Protein AF-A0A1B6J6L6-F1 (afdb_monomer_lite)

Sequence (118 aa):
MDLPAEQYDLYKGVNSREVVGRFEARASSWNWNIFWNNEQKSYISLDPFNSTCLGIKTHHDYTIKLEAVEENYFRLAIFTLGLSLFFLSPHLASTSVFYYLMGICVGTALSVLALVYL

Foldseek 3Di:
DQDQLVFKDKFKDQDPVVSVVVVVVVVPDPDPCPDDDSPPRRDDDDDPVGRMDMDMDGPDDDDDDDDDDPPDCVVVVVVVVVVVCVVCVVVLVVDPVNVVVVVVVVVVVVVVVVVVVD

Radius of gyration: 25.07 Å; chains: 1; bounding box: 47×46×64 Å

InterPro domains:
  IPR019358 NEMP family [PF10225] (65-118)
  IPR019358 NEMP family [PTHR13598] (5-118)

Structure (mmCIF, N/CA/C/O backbone):
data_AF-A0A1B6J6L6-F1
#
_entry.id   AF-A0A1B6J6L6-F1
#
loop_
_atom_site.group_PDB
_atom_site.id
_atom_site.type_symbol
_atom_site.label_atom_id
_atom_site.label_alt_id
_atom_site.label_comp_id
_atom_site.label_asym_id
_atom_site.label_entity_id
_atom_site.label_seq_id
_atom_site.pdbx_PDB_ins_code
_atom_site.Cartn_x
_atom_site.Cartn_y
_atom_site.Cartn_z
_atom_site.occupancy
_atom_site.B_iso_or_equiv
_atom_site.auth_seq_id
_atom_site.auth_comp_id
_atom_site.auth_asym_id
_atom_site.auth_atom_id
_atom_site.pdbx_PDB_model_num
ATOM 1 N N . MET A 1 1 ? -30.778 0.762 8.371 1.00 44.25 1 MET A N 1
ATOM 2 C CA . MET A 1 1 ? -30.179 2.054 8.744 1.00 44.25 1 MET A CA 1
ATOM 3 C C . MET A 1 1 ? -28.789 1.740 9.249 1.00 44.25 1 MET A C 1
ATOM 5 O O . MET A 1 1 ? -28.678 0.911 10.144 1.00 44.25 1 MET A O 1
ATOM 9 N N . ASP A 1 2 ? -27.760 2.287 8.615 1.00 58.16 2 ASP A N 1
ATOM 10 C CA . ASP A 1 2 ? -26.373 2.101 9.040 1.00 58.16 2 ASP A CA 1
ATOM 11 C C . ASP A 1 2 ? -26.144 2.905 10.325 1.00 58.16 2 ASP A C 1
ATOM 13 O O . ASP A 1 2 ? -26.437 4.102 10.366 1.00 58.16 2 ASP A O 1
ATOM 17 N N . LEU A 1 3 ? -25.701 2.246 11.402 1.00 60.06 3 LEU A N 1
ATOM 18 C CA . LEU A 1 3 ? -25.391 2.950 12.646 1.00 60.06 3 LEU A CA 1
ATOM 19 C C . LEU A 1 3 ? -24.066 3.704 12.467 1.00 60.06 3 LEU A C 1
ATOM 21 O O . LEU A 1 3 ? -23.069 3.083 12.086 1.00 60.06 3 LEU A O 1
ATOM 25 N N . PRO A 1 4 ? -24.010 5.014 12.765 1.00 62.78 4 PRO A N 1
ATOM 26 C CA . PRO A 1 4 ? -22.761 5.757 12.702 1.00 62.78 4 PRO A CA 1
ATOM 27 C C . PRO A 1 4 ? -21.755 5.206 13.726 1.00 62.78 4 PRO A C 1
ATOM 29 O O . PRO A 1 4 ? -22.124 4.770 14.818 1.00 62.78 4 PRO A O 1
ATOM 32 N N . ALA A 1 5 ? -20.470 5.245 13.363 1.00 60.16 5 ALA A N 1
ATOM 33 C CA . ALA A 1 5 ? -19.333 4.666 14.094 1.00 60.16 5 ALA A CA 1
ATOM 34 C C . ALA A 1 5 ? -19.195 5.098 15.569 1.00 60.16 5 ALA A C 1
ATOM 36 O O . ALA A 1 5 ? -18.506 4.441 16.351 1.00 60.16 5 ALA A O 1
ATOM 37 N N . GLU A 1 6 ? -19.851 6.191 15.953 1.00 61.69 6 GLU A N 1
ATOM 38 C CA . GLU A 1 6 ? -19.837 6.748 17.307 1.00 61.69 6 GLU A CA 1
ATOM 39 C C . GLU A 1 6 ? -20.877 6.107 18.243 1.00 61.69 6 GLU A C 1
ATOM 41 O O . GLU A 1 6 ? -20.828 6.319 19.451 1.00 61.69 6 GLU A O 1
ATOM 46 N N . GLN A 1 7 ? -21.809 5.306 17.713 1.00 62.81 7 GLN A N 1
ATOM 47 C CA . GLN A 1 7 ? -22.932 4.734 18.476 1.00 62.81 7 GLN A CA 1
ATOM 48 C C . GLN A 1 7 ? -22.734 3.267 18.888 1.00 62.81 7 GLN A C 1
ATOM 50 O O . GLN A 1 7 ? -23.647 2.644 19.444 1.00 62.81 7 GLN A O 1
ATOM 55 N N . TYR A 1 8 ? -21.559 2.691 18.621 1.00 66.69 8 TYR A N 1
ATOM 56 C CA . TYR A 1 8 ? -21.231 1.341 19.064 1.00 66.69 8 TYR A CA 1
ATOM 57 C C . TYR A 1 8 ? -19.764 1.185 19.471 1.00 66.69 8 TYR A C 1
ATOM 59 O O . TYR A 1 8 ? -18.825 1.702 18.851 1.00 66.69 8 TYR A O 1
ATOM 67 N N . ASP A 1 9 ? -19.574 0.389 20.519 1.00 69.62 9 ASP A N 1
ATOM 68 C CA . ASP A 1 9 ? -18.267 -0.096 20.934 1.00 69.62 9 ASP A CA 1
ATOM 69 C C . ASP A 1 9 ? -18.097 -1.543 20.495 1.00 69.62 9 ASP A C 1
ATOM 71 O O . ASP A 1 9 ? -18.950 -2.400 20.742 1.00 69.62 9 ASP A O 1
ATOM 75 N N . LEU A 1 10 ? -16.978 -1.800 19.820 1.00 70.62 10 LEU A N 1
ATOM 76 C CA . LEU A 1 10 ? -16.655 -3.094 19.246 1.00 70.62 10 LEU A CA 1
ATOM 77 C C . LEU A 1 10 ? -15.383 -3.643 19.886 1.00 70.62 10 LEU A C 1
ATOM 79 O O . LEU A 1 10 ? -14.353 -2.968 19.955 1.00 70.62 10 LEU A O 1
ATOM 83 N N . TYR A 1 11 ? -15.459 -4.892 20.325 1.00 71.06 11 TYR A N 1
ATOM 84 C CA . TYR A 1 11 ? -14.385 -5.607 20.994 1.00 71.06 11 TYR A CA 1
ATOM 85 C C . TYR A 1 11 ? -14.046 -6.858 20.184 1.00 71.06 11 TYR A C 1
ATOM 87 O O . TYR A 1 11 ? -14.854 -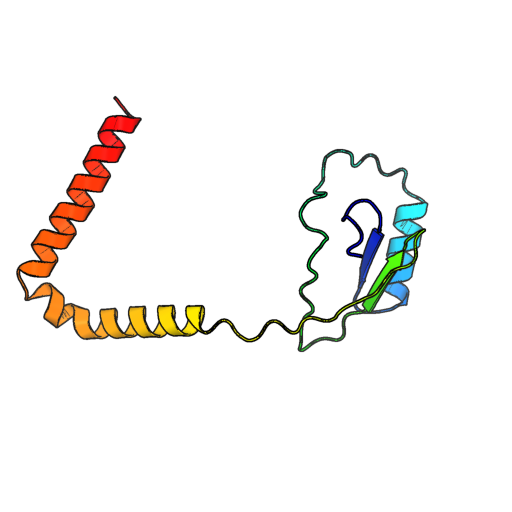7.777 20.080 1.00 71.06 11 TYR A O 1
ATOM 95 N N . LYS A 1 12 ? -12.843 -6.902 19.605 1.00 72.56 12 LYS A N 1
ATOM 96 C CA . LYS A 1 12 ? -12.326 -8.069 18.875 1.00 72.56 12 LYS A CA 1
ATOM 97 C C . LYS A 1 12 ? -11.479 -8.937 19.806 1.00 72.56 12 LYS A C 1
ATOM 99 O O . LYS A 1 12 ? -10.621 -8.405 20.516 1.00 72.56 12 LYS A O 1
ATOM 104 N N . GLY A 1 13 ? -11.692 -10.249 19.778 1.00 70.44 13 GLY A N 1
ATOM 105 C CA . GLY A 1 13 ? -10.891 -11.241 20.499 1.00 70.44 13 GLY A CA 1
ATOM 106 C C . GLY A 1 13 ? -10.933 -12.605 19.812 1.00 70.44 13 GLY A C 1
ATOM 107 O O . GLY A 1 13 ? -11.745 -12.832 18.915 1.00 70.44 13 GLY A O 1
ATOM 108 N N . VAL A 1 14 ? -10.052 -13.519 20.212 1.00 73.56 14 VAL A N 1
ATOM 109 C CA . VAL A 1 14 ? -10.043 -14.894 19.672 1.00 73.56 14 VAL A CA 1
ATOM 110 C C . VAL A 1 14 ? -11.048 -15.773 20.426 1.00 73.56 14 VAL A C 1
ATOM 112 O O . VAL A 1 14 ? -11.618 -16.702 19.866 1.00 73.56 14 VAL A O 1
ATOM 115 N N . ASN A 1 15 ? -11.321 -15.448 21.695 1.00 79.75 15 ASN A N 1
ATOM 116 C CA . ASN A 1 15 ? -12.221 -16.206 22.563 1.00 79.75 15 ASN A CA 1
ATOM 117 C C . ASN A 1 15 ? -13.161 -15.280 23.356 1.00 79.75 15 ASN A C 1
ATOM 119 O O . ASN A 1 15 ? -12.794 -14.155 23.698 1.00 79.75 15 ASN A O 1
ATOM 123 N N . SER A 1 16 ? -14.347 -15.773 23.720 1.00 76.69 16 SER A N 1
ATOM 124 C CA . SER A 1 16 ? -15.362 -15.025 24.479 1.00 76.69 16 SER A CA 1
ATOM 125 C C . SER A 1 16 ? -14.818 -14.477 25.807 1.00 76.69 16 SER A C 1
ATOM 127 O O . SER A 1 16 ? -15.051 -13.314 26.129 1.00 76.69 16 SER A O 1
ATOM 129 N N . ARG A 1 17 ? -13.998 -15.254 26.534 1.00 78.94 17 ARG A N 1
ATOM 130 C CA . ARG A 1 17 ? -13.342 -14.781 27.773 1.00 78.94 17 ARG A CA 1
ATOM 131 C C . ARG A 1 17 ? -12.442 -13.569 27.556 1.00 78.94 17 ARG A C 1
ATOM 133 O O . ARG A 1 17 ? -12.381 -12.696 28.412 1.00 78.94 17 ARG A O 1
A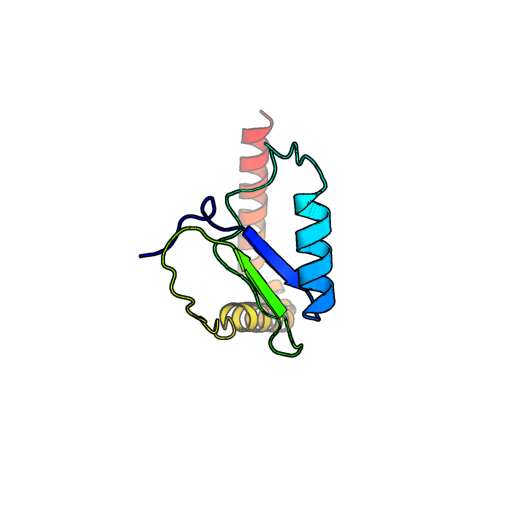TOM 140 N N . GLU A 1 18 ? -11.737 -13.523 26.433 1.00 76.00 18 GLU A N 1
ATOM 141 C CA . GLU A 1 18 ? -10.837 -12.415 26.116 1.00 76.00 18 GLU A CA 1
ATOM 142 C C . GLU A 1 18 ? -11.634 -11.145 25.802 1.00 76.00 18 GLU A C 1
ATOM 144 O O . GLU A 1 18 ? -11.289 -10.058 26.264 1.00 76.00 18 GLU A O 1
ATOM 149 N N . VAL A 1 19 ? -12.737 -11.293 25.064 1.00 79.44 19 VAL A N 1
ATOM 150 C CA . VAL A 1 19 ? -13.656 -10.193 24.752 1.00 79.44 19 VAL A CA 1
ATOM 151 C C . VAL A 1 19 ? -14.270 -9.622 26.035 1.00 79.44 19 VAL A C 1
ATOM 153 O O . VAL A 1 19 ? -14.269 -8.405 26.217 1.00 79.44 19 VAL A O 1
ATOM 156 N N . VAL A 1 20 ? -14.721 -10.483 26.955 1.00 80.69 20 VAL A N 1
ATOM 157 C CA . VAL A 1 20 ? -15.286 -10.069 28.253 1.00 80.69 20 VAL A CA 1
ATOM 158 C C . VAL A 1 20 ? -14.232 -9.403 29.141 1.00 80.69 20 VAL A C 1
ATOM 160 O O . VAL A 1 20 ? -14.490 -8.336 29.689 1.00 80.69 20 VAL A O 1
ATOM 163 N N . GLY A 1 21 ? -13.013 -9.945 29.213 1.00 78.69 21 GLY A N 1
ATOM 164 C CA . GLY A 1 21 ? -11.928 -9.316 29.974 1.00 78.69 21 GLY A CA 1
ATOM 165 C C . GLY A 1 21 ? -11.573 -7.916 29.456 1.00 78.69 21 GLY A C 1
ATOM 166 O O . GLY A 1 21 ? -11.347 -6.998 30.243 1.00 78.69 21 GLY A O 1
ATOM 167 N N . ARG A 1 22 ? -11.591 -7.709 28.131 1.00 71.50 22 ARG A N 1
ATOM 168 C CA . ARG A 1 22 ? -11.389 -6.381 27.518 1.00 71.50 22 ARG A CA 1
ATOM 169 C C . ARG A 1 22 ? -12.556 -5.427 27.777 1.00 71.50 22 ARG A C 1
ATOM 171 O O . ARG A 1 22 ? -12.331 -4.223 27.908 1.00 71.50 22 ARG A O 1
ATOM 178 N N . PHE A 1 23 ? -13.777 -5.948 27.853 1.00 74.50 23 PHE A N 1
ATOM 179 C CA . PHE A 1 23 ? -14.955 -5.172 28.228 1.00 74.50 23 PHE A CA 1
ATOM 180 C C . PHE A 1 23 ? -14.850 -4.667 29.675 1.00 74.50 23 PHE A C 1
ATOM 182 O O . PHE A 1 23 ? -14.975 -3.466 29.912 1.00 74.50 23 PHE A O 1
ATOM 189 N N . GLU A 1 24 ? -14.532 -5.549 30.623 1.00 76.56 24 GLU A N 1
ATOM 190 C CA . GLU A 1 24 ? -14.391 -5.204 32.044 1.00 76.56 24 GLU A CA 1
ATOM 191 C C . GLU A 1 24 ? -13.209 -4.260 32.298 1.00 76.56 24 GLU A C 1
ATOM 193 O O . GLU A 1 24 ? -13.352 -3.257 33.000 1.00 76.56 24 GLU A O 1
ATOM 198 N N . ALA A 1 25 ? -12.063 -4.506 31.655 1.00 73.25 25 ALA A N 1
ATOM 199 C CA . ALA A 1 25 ? -10.891 -3.638 31.763 1.00 73.25 25 ALA A CA 1
ATOM 200 C C . ALA A 1 25 ? -11.171 -2.212 31.256 1.00 73.25 25 ALA A C 1
ATOM 202 O O . ALA A 1 25 ? -10.669 -1.239 31.824 1.00 73.25 25 ALA A O 1
ATOM 203 N N . ARG A 1 26 ? -11.996 -2.068 30.211 1.00 66.75 26 ARG A N 1
ATOM 204 C CA . ARG A 1 26 ? -12.377 -0.761 29.657 1.00 66.75 26 ARG A CA 1
ATOM 205 C C . ARG A 1 26 ? -13.519 -0.090 30.419 1.00 66.75 26 ARG A C 1
ATOM 207 O O . ARG A 1 26 ? -13.575 1.131 30.443 1.00 66.75 26 ARG A O 1
ATOM 214 N N . ALA A 1 27 ? -14.394 -0.860 31.065 1.00 66.50 27 ALA A N 1
ATOM 215 C CA . ALA A 1 27 ? -15.404 -0.334 31.982 1.00 66.50 27 ALA A CA 1
ATOM 216 C C . ALA A 1 27 ? -14.781 0.197 33.288 1.00 66.50 27 ALA A C 1
ATOM 218 O O . ALA A 1 27 ? -15.272 1.172 33.850 1.00 66.50 27 ALA A O 1
ATOM 219 N N . SER A 1 28 ? -13.686 -0.420 33.749 1.00 62.78 28 SER A N 1
ATOM 220 C CA . SER A 1 28 ? -12.971 -0.024 34.969 1.00 62.78 28 SER A CA 1
ATOM 221 C C . SER A 1 28 ? -11.936 1.090 34.760 1.00 62.78 28 SER A C 1
ATOM 223 O O . SER A 1 28 ? -11.488 1.682 35.742 1.00 62.78 28 SER A O 1
ATOM 225 N N . SER A 1 29 ? -11.522 1.378 33.523 1.00 61.06 29 SER A N 1
ATOM 226 C CA . SER A 1 29 ? -10.560 2.443 33.220 1.00 61.06 29 SER A CA 1
ATOM 227 C C . SER A 1 29 ? -11.282 3.675 32.679 1.00 61.06 29 SER A C 1
ATOM 229 O O . SER A 1 29 ? -11.954 3.638 31.652 1.00 61.06 29 SER A O 1
ATOM 231 N N . TRP A 1 30 ? -11.152 4.795 33.390 1.00 54.12 30 TRP A N 1
ATOM 232 C CA . TRP A 1 30 ? -11.689 6.086 32.967 1.00 54.12 30 TRP A CA 1
ATOM 233 C C . TRP A 1 30 ? -10.958 6.546 31.694 1.00 54.12 30 TRP A C 1
ATOM 235 O O . TRP A 1 30 ? -9.834 7.040 31.740 1.00 54.12 30 TRP A O 1
ATOM 245 N N . ASN A 1 31 ? -11.558 6.284 30.532 1.00 56.06 31 ASN A N 1
ATOM 246 C CA . ASN A 1 31 ? -10.885 6.379 29.240 1.00 56.06 31 ASN A CA 1
ATOM 247 C C . ASN A 1 31 ? -10.929 7.809 28.670 1.00 56.06 31 ASN A C 1
ATOM 249 O O . ASN A 1 31 ? -11.879 8.188 27.986 1.00 56.06 31 ASN A O 1
ATOM 253 N N . TRP A 1 32 ? -9.873 8.586 28.917 1.00 50.03 32 TRP A N 1
ATOM 254 C CA . TRP A 1 32 ? -9.612 9.892 28.296 1.00 50.03 32 TRP A CA 1
ATOM 255 C C . TRP A 1 32 ? -9.023 9.730 26.888 1.00 50.03 32 TRP A C 1
ATOM 257 O O . TRP A 1 32 ? -7.854 10.018 26.646 1.00 50.03 32 TRP A O 1
ATOM 267 N N . ASN A 1 33 ? -9.820 9.250 25.937 1.00 53.84 33 ASN A N 1
ATOM 268 C CA . ASN A 1 33 ? -9.357 9.064 24.564 1.00 53.84 33 ASN A CA 1
ATOM 269 C C . ASN A 1 33 ? -10.218 9.871 23.589 1.00 53.84 33 ASN A C 1
ATOM 271 O O . ASN A 1 33 ? -11.031 9.316 22.856 1.00 53.84 33 ASN A O 1
ATOM 275 N N . ILE A 1 34 ? -10.036 11.192 23.622 1.00 53.97 34 ILE A N 1
ATOM 276 C CA . ILE A 1 34 ? -10.755 12.176 22.793 1.00 53.97 34 ILE A CA 1
ATOM 277 C C . ILE A 1 34 ? -10.152 12.268 21.369 1.00 53.97 34 ILE A C 1
ATOM 279 O O . ILE A 1 34 ? -10.723 12.907 20.497 1.00 53.97 34 ILE A O 1
ATOM 283 N N . PHE A 1 35 ? -9.028 11.592 21.088 1.00 44.53 35 PHE A N 1
ATOM 284 C CA . PHE A 1 35 ? -8.252 11.806 19.854 1.00 44.53 35 PHE A CA 1
ATOM 285 C C . PHE A 1 35 ? -8.025 10.580 18.964 1.00 44.53 35 PHE A C 1
ATOM 287 O O . PHE A 1 35 ? -7.287 10.681 17.988 1.00 44.53 35 PHE A O 1
ATOM 294 N N . TRP A 1 36 ? -8.641 9.429 19.242 1.00 47.09 36 TRP A N 1
ATOM 295 C CA . TRP A 1 36 ? -8.380 8.220 18.452 1.00 47.09 36 TRP A CA 1
ATOM 296 C C . TRP A 1 36 ? -9.622 7.732 17.704 1.00 47.09 36 TRP A C 1
ATOM 298 O O . TRP A 1 36 ? -10.414 6.942 18.208 1.00 47.09 36 TRP A O 1
ATOM 308 N N . ASN A 1 37 ? -9.686 8.207 16.459 1.00 46.22 37 ASN A N 1
ATOM 309 C CA . ASN A 1 37 ? -10.148 7.510 15.261 1.00 46.22 37 ASN A CA 1
ATOM 310 C C . ASN A 1 37 ? -11.607 7.032 15.268 1.00 46.22 37 ASN A C 1
ATOM 312 O O . ASN A 1 37 ? -11.893 5.835 15.322 1.00 46.22 37 ASN A O 1
ATOM 316 N N . ASN A 1 38 ? -12.522 7.981 15.074 1.00 47.19 38 ASN A N 1
ATOM 317 C CA . ASN A 1 38 ? -13.938 7.705 14.809 1.00 47.19 38 ASN A CA 1
ATOM 318 C C . ASN A 1 38 ? -14.192 7.278 13.347 1.00 47.19 38 ASN A C 1
ATOM 320 O O . ASN A 1 38 ? -15.256 6.753 13.036 1.00 47.19 38 ASN A O 1
ATOM 324 N N . GLU A 1 39 ? -13.221 7.446 12.443 1.00 45.78 39 GLU A N 1
ATOM 325 C CA . GLU A 1 39 ? -13.433 7.236 11.001 1.00 45.78 39 GLU A CA 1
ATOM 326 C C . GLU A 1 39 ? -13.241 5.784 10.528 1.00 45.78 39 GLU A C 1
ATOM 328 O O . GLU A 1 39 ? -13.655 5.434 9.427 1.00 45.78 39 GLU A O 1
ATOM 333 N N . GLN A 1 40 ? -12.672 4.897 11.353 1.00 47.16 40 GLN A N 1
ATOM 334 C CA . GLN A 1 40 ? -12.257 3.554 10.915 1.00 47.16 40 GLN A CA 1
ATOM 335 C C . GLN A 1 40 ? -12.960 2.404 11.654 1.00 47.16 40 GLN A C 1
ATOM 337 O O . GLN A 1 40 ? -12.397 1.324 11.809 1.00 47.16 40 GLN A O 1
ATOM 342 N N . LYS A 1 41 ? -14.189 2.610 12.141 1.00 54.56 41 LYS A N 1
ATOM 343 C CA . LYS A 1 41 ? -14.973 1.526 12.770 1.00 54.56 41 LYS A CA 1
ATOM 344 C C . LYS A 1 41 ? -15.990 0.856 11.841 1.00 54.56 41 LYS A C 1
ATOM 346 O O . LYS A 1 41 ? -16.409 -0.249 12.154 1.00 54.56 41 LYS A O 1
ATOM 351 N N . SER A 1 42 ? -16.362 1.462 10.706 1.00 55.19 42 SER A N 1
ATOM 352 C CA . SER A 1 42 ? -17.502 0.970 9.907 1.00 55.19 42 SER A CA 1
ATOM 353 C C . SER A 1 42 ? -17.266 -0.364 9.189 1.00 55.19 42 SER A C 1
ATOM 355 O O . SER A 1 42 ? -18.233 -1.059 8.894 1.00 55.19 42 SER A O 1
ATOM 357 N N . TYR A 1 43 ? -16.014 -0.735 8.909 1.00 57.41 43 TYR A N 1
ATOM 358 C CA . TYR A 1 43 ? -15.689 -1.950 8.162 1.00 57.41 43 TYR A CA 1
ATOM 359 C C . TYR A 1 43 ? -14.733 -2.817 8.973 1.00 57.41 43 TYR A C 1
ATOM 361 O O . TYR A 1 43 ? -13.617 -2.406 9.294 1.00 57.41 43 TYR A O 1
ATOM 369 N N . ILE A 1 44 ? -15.178 -4.027 9.314 1.00 65.81 44 ILE A N 1
ATOM 370 C CA . ILE A 1 44 ? -14.371 -4.997 10.053 1.00 65.81 44 ILE A CA 1
ATOM 371 C C . ILE A 1 44 ? -13.883 -6.047 9.061 1.00 65.81 44 ILE A C 1
ATOM 373 O O . ILE A 1 44 ? -14.663 -6.855 8.568 1.00 65.81 44 ILE A O 1
ATOM 377 N N . SER A 1 45 ? -12.578 -6.066 8.795 1.00 62.50 45 SER A N 1
ATOM 378 C CA . SER A 1 45 ? -11.949 -7.190 8.102 1.00 62.50 45 SER A CA 1
ATOM 379 C C . SER A 1 45 ? -11.844 -8.377 9.064 1.00 62.50 45 SER A C 1
ATOM 381 O O . SER A 1 45 ? -11.073 -8.355 10.037 1.00 62.50 45 SER A O 1
ATOM 383 N N . LEU A 1 46 ? -12.670 -9.395 8.824 1.00 69.38 46 LEU A N 1
ATOM 384 C CA . LEU A 1 46 ? -12.553 -10.697 9.474 1.00 69.38 46 LEU A CA 1
ATOM 385 C C . LEU A 1 46 ? -11.468 -11.504 8.758 1.00 69.38 46 LEU A C 1
ATOM 387 O O . LEU A 1 46 ? -11.300 -11.396 7.545 1.00 69.38 46 LEU A O 1
ATOM 391 N N . ASP A 1 47 ? -10.722 -12.289 9.526 1.00 67.56 47 ASP A N 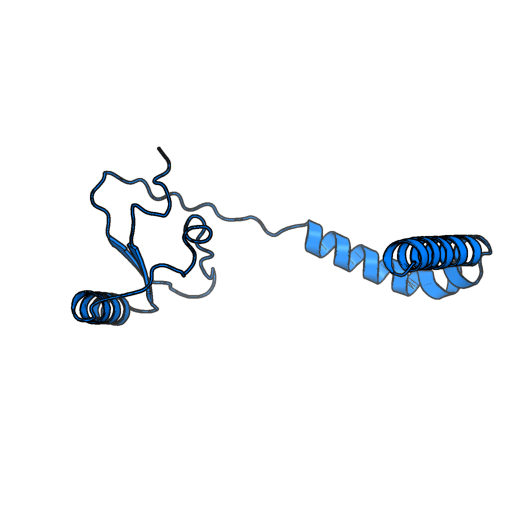1
ATOM 392 C CA . ASP A 1 47 ? -9.803 -13.264 8.949 1.00 67.56 47 ASP A CA 1
ATOM 393 C C . ASP A 1 47 ? -10.633 -14.480 8.505 1.00 67.56 47 ASP A C 1
ATOM 395 O O . ASP A 1 47 ? -11.330 -15.054 9.346 1.00 67.56 47 ASP A O 1
ATOM 399 N N . PRO A 1 48 ? -10.617 -14.868 7.219 1.00 67.19 48 PRO A N 1
ATOM 400 C CA . PRO A 1 48 ? -11.409 -15.996 6.735 1.00 67.19 48 PRO A CA 1
ATOM 401 C C . PRO A 1 48 ? -10.895 -17.357 7.231 1.00 67.19 48 PRO A C 1
ATOM 403 O O . PRO A 1 48 ? -11.642 -18.333 7.188 1.00 67.19 48 PRO A O 1
ATOM 406 N N . PHE A 1 49 ? -9.649 -17.447 7.708 1.00 73.06 49 PHE A N 1
ATOM 407 C CA . PHE A 1 49 ? -9.030 -18.714 8.112 1.00 73.06 49 PHE A CA 1
ATOM 408 C C . PHE A 1 49 ? -9.055 -18.953 9.619 1.00 73.06 49 PHE A C 1
ATOM 410 O O . PHE A 1 49 ? -8.788 -20.070 10.064 1.00 73.06 49 PHE A O 1
ATOM 417 N N . ASN A 1 50 ? -9.357 -17.925 10.413 1.00 71.62 50 ASN A N 1
ATOM 418 C CA . ASN A 1 50 ? -9.277 -18.007 11.863 1.00 71.62 50 ASN A CA 1
ATOM 419 C C . ASN A 1 50 ? -10.590 -17.596 12.526 1.00 71.62 50 ASN A C 1
ATOM 421 O O . ASN A 1 50 ? -11.237 -16.630 12.125 1.00 71.62 50 ASN A O 1
ATOM 425 N N . SER A 1 51 ? -10.985 -18.312 13.578 1.00 73.81 51 SER A N 1
ATOM 426 C CA . SER A 1 51 ? -12.210 -17.993 14.307 1.00 73.81 51 SER A CA 1
ATOM 427 C C . SER A 1 51 ? -12.042 -16.670 15.055 1.00 73.81 51 SER A C 1
ATOM 429 O O . SER A 1 51 ? -11.268 -16.580 16.009 1.00 73.81 51 SER A O 1
ATOM 431 N N . THR A 1 52 ? -12.779 -15.641 14.641 1.00 74.19 52 THR A N 1
ATOM 432 C CA . THR A 1 52 ? -12.814 -14.346 15.330 1.00 74.19 52 THR A CA 1
ATOM 433 C C . THR A 1 52 ? -14.081 -14.212 16.167 1.00 74.19 52 THR A C 1
ATOM 435 O O . THR A 1 52 ? -15.182 -14.410 15.655 1.00 74.19 52 THR A O 1
ATOM 438 N N . CYS A 1 53 ? -13.944 -13.820 17.434 1.00 76.56 53 CYS A N 1
ATOM 439 C CA . CYS A 1 53 ? -15.055 -13.480 18.319 1.00 76.56 53 CYS A CA 1
ATOM 440 C C . CYS A 1 53 ? -15.199 -11.951 18.407 1.00 76.56 53 CYS A C 1
ATOM 442 O O . CYS A 1 53 ? -14.221 -11.231 18.635 1.00 76.56 53 CYS A O 1
ATOM 444 N N . LEU A 1 54 ? -16.419 -11.450 18.212 1.00 76.06 54 LEU A N 1
ATOM 445 C CA . LEU A 1 54 ? -16.738 -10.023 18.222 1.00 76.06 54 LEU A CA 1
ATOM 446 C C . LEU A 1 54 ? -17.790 -9.747 19.300 1.00 76.06 54 LEU A C 1
ATOM 448 O O . LEU A 1 54 ? -18.857 -10.356 19.296 1.00 76.06 54 LEU A O 1
ATOM 452 N N . GLY A 1 55 ? -17.490 -8.830 20.218 1.00 73.81 55 GLY A N 1
ATOM 453 C CA . GLY A 1 55 ? -18.446 -8.275 21.173 1.00 73.81 55 GLY A CA 1
ATOM 454 C C . GLY A 1 55 ? -18.894 -6.894 20.713 1.00 73.81 55 GLY A C 1
ATOM 455 O O . GLY A 1 55 ? -18.051 -6.025 20.495 1.00 73.81 55 GLY A O 1
ATOM 456 N N . ILE A 1 56 ? -20.201 -6.690 20.564 1.00 74.75 56 ILE A N 1
ATOM 457 C CA . ILE A 1 56 ? -20.788 -5.415 20.136 1.00 74.75 56 ILE A CA 1
ATOM 458 C C . ILE A 1 56 ? -21.659 -4.893 21.275 1.00 74.75 56 ILE A C 1
ATOM 460 O O . ILE A 1 56 ? -22.564 -5.590 21.734 1.00 74.75 56 ILE A O 1
ATOM 464 N N . LYS A 1 57 ? -21.393 -3.665 21.724 1.00 75.38 57 LYS A N 1
ATOM 465 C CA . LYS A 1 57 ? -22.243 -2.944 22.674 1.00 75.38 57 LYS A CA 1
ATOM 466 C C . LYS A 1 57 ? -22.865 -1.745 21.972 1.00 75.38 57 LYS A C 1
ATOM 468 O O . LYS A 1 57 ? -22.151 -0.866 21.497 1.00 75.38 57 LYS A O 1
ATOM 473 N N . THR A 1 58 ? -24.191 -1.706 21.937 1.00 75.06 58 THR A N 1
ATOM 474 C CA . THR A 1 58 ? -24.961 -0.589 21.384 1.00 75.06 58 THR A CA 1
ATOM 475 C C . THR A 1 58 ? -26.243 -0.369 22.186 1.00 75.06 58 THR A C 1
ATOM 477 O O . THR A 1 58 ? -26.719 -1.273 22.872 1.00 75.06 58 THR A O 1
ATOM 480 N N . HIS A 1 59 ? -26.761 0.856 22.131 1.00 74.56 59 HIS A N 1
ATOM 481 C CA . HIS A 1 59 ? -27.996 1.284 22.791 1.00 74.56 59 HIS A CA 1
ATOM 482 C C . HIS A 1 59 ? -29.200 1.332 21.834 1.00 74.56 59 HIS A C 1
ATOM 484 O O . HIS A 1 59 ? -30.311 1.625 22.273 1.00 74.56 59 HIS A O 1
ATOM 490 N N . HIS A 1 60 ? -28.989 1.054 20.544 1.00 74.88 60 HIS A N 1
ATOM 491 C CA . HIS A 1 60 ? -30.005 1.133 19.496 1.00 74.88 60 HIS A CA 1
ATOM 492 C C . HIS A 1 60 ? -30.156 -0.201 18.761 1.00 74.88 60 HIS A C 1
ATOM 494 O O . HIS A 1 60 ? -29.247 -1.033 18.776 1.00 74.88 60 HIS A O 1
ATOM 500 N N . ASP A 1 61 ? -31.301 -0.394 18.102 1.00 75.44 61 ASP A N 1
ATOM 501 C CA . ASP A 1 61 ? -31.523 -1.550 17.235 1.00 75.44 61 ASP A CA 1
ATOM 502 C C . ASP A 1 61 ? -30.511 -1.549 16.089 1.00 75.44 61 ASP A C 1
ATOM 504 O O . ASP A 1 61 ? -30.315 -0.541 15.407 1.00 75.44 61 ASP A O 1
ATOM 508 N N . TYR A 1 62 ? -29.866 -2.693 15.871 1.00 69.62 62 TYR A N 1
ATOM 509 C CA . TYR A 1 62 ? -28.796 -2.837 14.894 1.00 69.62 62 TYR A CA 1
ATOM 510 C C . TYR A 1 62 ? -28.997 -4.070 14.016 1.00 69.62 62 TYR A C 1
ATOM 512 O O . TYR A 1 62 ? -29.618 -5.057 14.403 1.00 69.62 62 TYR A O 1
ATOM 520 N N . THR A 1 63 ? -28.461 -4.014 12.797 1.00 72.75 63 THR A N 1
ATOM 521 C CA . THR A 1 63 ? -28.432 -5.143 11.862 1.00 72.75 63 THR A CA 1
ATOM 522 C C . THR A 1 63 ? -26.994 -5.382 11.438 1.00 72.75 63 THR A C 1
ATOM 524 O O . THR A 1 63 ? -26.355 -4.488 10.890 1.00 72.75 63 THR A O 1
ATOM 527 N N . ILE A 1 64 ? -26.488 -6.590 11.679 1.00 72.38 64 ILE A N 1
ATOM 528 C CA . ILE A 1 64 ? -25.162 -7.000 11.216 1.00 72.38 64 ILE A CA 1
ATOM 529 C C . ILE A 1 64 ? -25.313 -7.556 9.802 1.00 72.38 64 ILE A C 1
ATOM 531 O O . ILE A 1 64 ? -26.083 -8.491 9.581 1.00 72.38 64 ILE A O 1
ATOM 535 N N . LYS A 1 65 ? -24.564 -7.000 8.851 1.00 71.56 65 LYS A N 1
ATOM 536 C CA . LYS A 1 65 ? -24.413 -7.566 7.509 1.00 71.56 65 LYS A CA 1
ATOM 537 C C . LYS A 1 65 ? -22.976 -8.036 7.347 1.00 71.56 65 LYS A C 1
ATOM 539 O O . LYS A 1 65 ? -22.048 -7.273 7.597 1.00 71.56 65 LYS A O 1
ATOM 544 N N . LEU A 1 66 ? -22.806 -9.294 6.958 1.00 69.38 66 LEU A N 1
ATOM 545 C CA . LEU A 1 66 ? -21.507 -9.829 6.580 1.00 69.38 66 LEU A CA 1
ATOM 546 C C . LEU A 1 66 ? -21.364 -9.661 5.070 1.00 69.38 66 LEU A C 1
ATOM 548 O O . LEU A 1 66 ? -22.000 -10.381 4.304 1.00 69.38 66 LEU A O 1
ATOM 552 N N . GLU A 1 67 ? -20.558 -8.691 4.656 1.00 68.75 67 GLU A N 1
ATOM 553 C CA . GLU A 1 67 ? -20.187 -8.526 3.256 1.00 68.75 67 GLU A CA 1
ATOM 554 C C . GLU A 1 67 ? -18.870 -9.265 3.022 1.00 68.75 67 GLU A C 1
ATOM 556 O O . GLU A 1 67 ? -17.811 -8.870 3.513 1.00 68.75 67 GLU A O 1
ATOM 561 N N . ALA A 1 68 ? -18.949 -10.400 2.328 1.00 66.88 68 ALA A N 1
ATOM 562 C CA . ALA A 1 68 ? -17.764 -11.098 1.860 1.00 66.88 68 ALA A CA 1
ATOM 563 C C . ALA A 1 68 ? -17.160 -10.279 0.714 1.00 66.88 68 ALA A C 1
ATOM 565 O O . ALA A 1 68 ? -17.713 -10.229 -0.381 1.00 66.88 68 ALA A O 1
ATOM 566 N N . VAL A 1 69 ? -16.039 -9.612 0.985 1.00 67.94 69 VAL A N 1
ATOM 567 C CA . VAL A 1 69 ? -15.281 -8.900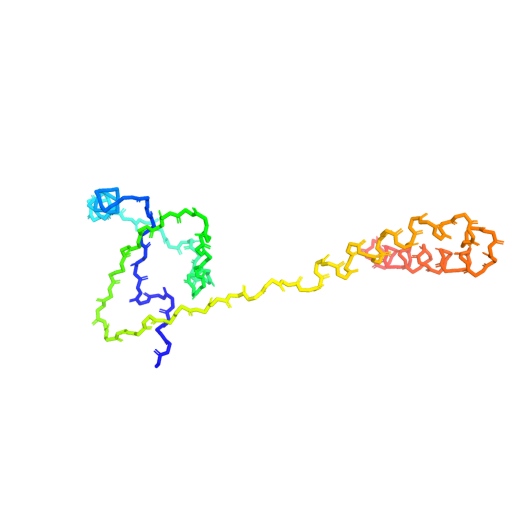 -0.045 1.00 67.94 69 VAL A CA 1
ATOM 568 C C . VAL A 1 69 ? -14.640 -9.948 -0.951 1.00 67.94 69 VAL A C 1
ATOM 570 O O . VAL A 1 69 ? -13.737 -10.668 -0.525 1.00 67.94 69 VAL A O 1
ATOM 573 N N . GLU A 1 70 ? -15.129 -10.059 -2.185 1.00 67.00 70 GLU A N 1
ATOM 574 C CA . GLU A 1 70 ? -14.520 -10.915 -3.202 1.00 67.00 70 GLU A CA 1
ATOM 575 C C . GLU A 1 70 ? -13.080 -10.471 -3.492 1.00 67.00 70 GLU A C 1
ATOM 577 O O . GLU A 1 70 ? -12.740 -9.284 -3.420 1.00 67.00 70 GLU A O 1
ATOM 582 N N . GLU A 1 71 ? -12.211 -11.439 -3.794 1.00 63.22 71 GLU A N 1
ATOM 583 C CA . GLU A 1 71 ? -10.800 -11.165 -4.036 1.00 63.22 71 GLU A CA 1
ATOM 584 C C . GLU A 1 71 ? -10.611 -10.133 -5.149 1.00 63.22 71 GLU A C 1
ATOM 586 O O . GLU A 1 71 ? -11.152 -10.225 -6.251 1.00 63.22 71 GLU A O 1
ATOM 591 N N . ASN A 1 72 ? -9.809 -9.118 -4.838 1.00 70.88 72 ASN A N 1
ATOM 592 C CA . ASN A 1 72 ? -9.622 -7.972 -5.701 1.00 70.88 72 ASN A CA 1
ATOM 593 C C . ASN A 1 72 ? -8.774 -8.359 -6.926 1.00 70.88 72 ASN A C 1
ATOM 595 O O . ASN A 1 72 ? -7.539 -8.327 -6.876 1.00 70.88 72 ASN A O 1
ATOM 599 N N . TYR A 1 73 ? -9.438 -8.679 -8.043 1.00 81.75 73 TYR A N 1
ATOM 600 C CA . TYR A 1 73 ? -8.825 -8.972 -9.349 1.00 81.75 73 TYR A CA 1
ATOM 601 C C . TYR A 1 73 ? -7.805 -7.917 -9.793 1.00 81.75 73 TYR A C 1
ATOM 603 O O . TYR A 1 73 ? -6.887 -8.217 -10.554 1.00 81.75 73 TYR A O 1
ATOM 611 N N . PHE A 1 74 ? -7.908 -6.693 -9.275 1.00 86.12 74 PHE A N 1
ATOM 612 C CA . PHE A 1 74 ? -6.946 -5.628 -9.523 1.00 86.12 74 PHE A CA 1
ATOM 613 C C . PHE A 1 74 ? -5.526 -5.993 -9.078 1.00 86.12 74 PHE A C 1
ATOM 615 O O . PHE A 1 74 ? -4.555 -5.674 -9.762 1.00 86.12 74 PHE A O 1
ATOM 622 N N . ARG A 1 75 ? -5.380 -6.715 -7.961 1.00 84.81 75 ARG A N 1
ATOM 623 C CA . ARG A 1 75 ? -4.065 -7.126 -7.454 1.00 84.81 75 ARG A CA 1
ATOM 624 C C . ARG A 1 75 ? -3.415 -8.170 -8.363 1.00 84.81 75 ARG A C 1
ATOM 626 O O . ARG A 1 75 ? -2.212 -8.100 -8.607 1.00 84.81 75 ARG A O 1
ATOM 633 N N . LEU A 1 76 ? -4.220 -9.081 -8.912 1.00 88.50 76 LEU A N 1
ATOM 634 C CA . LEU A 1 76 ? -3.783 -10.030 -9.937 1.00 88.50 76 LEU A CA 1
ATOM 635 C C . LEU A 1 76 ? -3.427 -9.305 -11.237 1.00 88.50 76 LEU A C 1
ATOM 637 O O . LEU A 1 76 ? -2.370 -9.569 -11.802 1.00 88.50 76 LEU A O 1
ATOM 641 N N . ALA A 1 77 ? -4.242 -8.338 -11.663 1.00 92.38 77 ALA A N 1
ATOM 642 C CA . ALA A 1 77 ? -3.972 -7.536 -12.852 1.00 92.38 77 ALA A CA 1
ATOM 643 C C . ALA A 1 77 ? -2.627 -6.795 -12.740 1.00 92.38 77 ALA A C 1
ATOM 645 O O . ALA A 1 77 ? -1.791 -6.914 -13.637 1.00 92.38 77 ALA A O 1
ATOM 646 N N . ILE A 1 78 ? -2.363 -6.119 -11.614 1.00 93.19 78 ILE A N 1
ATOM 647 C CA . ILE A 1 78 ? -1.077 -5.445 -11.359 1.00 93.19 78 ILE A CA 1
ATOM 648 C C . ILE A 1 78 ? 0.083 -6.446 -11.399 1.00 93.19 78 ILE A C 1
ATOM 650 O O . ILE A 1 78 ? 1.106 -6.167 -12.024 1.00 93.19 78 ILE A O 1
ATOM 654 N N . PHE A 1 79 ? -0.071 -7.617 -10.773 1.00 93.19 79 PHE A N 1
ATOM 655 C CA . PHE A 1 79 ? 0.961 -8.654 -10.783 1.00 93.19 79 PHE A CA 1
ATOM 656 C C . PHE A 1 79 ? 1.256 -9.149 -12.205 1.00 93.19 79 PHE A C 1
ATOM 658 O O . PHE A 1 79 ? 2.415 -9.191 -12.618 1.00 93.19 79 PHE A O 1
ATOM 665 N N . THR A 1 80 ? 0.219 -9.453 -12.989 1.00 94.88 80 THR A N 1
ATOM 666 C CA . THR A 1 80 ? 0.376 -9.892 -14.385 1.00 94.88 80 THR A CA 1
ATOM 667 C C . THR A 1 80 ? 0.974 -8.812 -15.278 1.00 94.88 80 THR A C 1
ATOM 669 O O . THR A 1 80 ? 1.783 -9.119 -16.155 1.00 94.88 80 THR A O 1
ATOM 672 N N . LEU A 1 81 ? 0.630 -7.545 -15.040 1.00 94.62 81 LEU A N 1
ATOM 673 C CA . LEU A 1 81 ? 1.150 -6.413 -15.797 1.00 94.62 81 LEU A CA 1
ATOM 674 C C . LEU A 1 81 ? 2.633 -6.192 -15.486 1.00 94.62 81 LEU A C 1
ATOM 676 O O . LEU A 1 81 ? 3.434 -6.073 -16.410 1.00 94.62 81 LEU A O 1
ATOM 680 N N . GLY A 1 82 ? 3.016 -6.226 -14.207 1.00 93.69 82 GLY A N 1
ATOM 681 C CA . GLY A 1 82 ? 4.418 -6.155 -13.789 1.00 93.69 82 GLY A CA 1
ATOM 682 C C . GLY A 1 82 ? 5.253 -7.311 -14.344 1.00 93.69 82 GLY A C 1
ATOM 683 O O . GLY A 1 82 ? 6.344 -7.090 -14.868 1.00 93.69 82 GLY A O 1
ATOM 684 N N . LEU A 1 83 ? 4.715 -8.533 -14.309 1.00 95.25 83 LEU A N 1
ATOM 685 C CA . LEU A 1 83 ? 5.381 -9.711 -14.864 1.00 95.25 83 LEU A CA 1
ATOM 686 C C . LEU A 1 83 ? 5.549 -9.609 -16.389 1.00 95.25 83 LEU A C 1
ATOM 688 O O . LEU A 1 83 ? 6.621 -9.904 -16.914 1.00 95.25 83 LEU A O 1
ATOM 692 N N . SER A 1 84 ? 4.523 -9.132 -17.098 1.00 92.50 84 SER A N 1
ATOM 693 C CA . SER A 1 84 ? 4.590 -8.900 -18.546 1.00 92.50 84 SER A CA 1
ATOM 694 C C . SER A 1 84 ? 5.631 -7.835 -18.896 1.00 92.50 84 SER A C 1
ATOM 696 O O . SER A 1 84 ? 6.436 -8.046 -19.801 1.00 92.50 84 SER A O 1
ATOM 698 N N . LEU A 1 85 ? 5.674 -6.724 -18.148 1.00 90.12 85 LEU A N 1
ATOM 699 C CA . LEU A 1 85 ? 6.700 -5.689 -18.317 1.00 90.12 85 LEU A CA 1
ATOM 700 C C . LEU A 1 85 ? 8.114 -6.238 -18.105 1.00 90.12 85 LEU A C 1
ATOM 702 O O . LEU A 1 85 ? 9.022 -5.854 -18.838 1.00 90.12 85 LEU A O 1
ATOM 706 N N . PHE A 1 86 ? 8.308 -7.131 -17.131 1.00 90.00 86 PHE A N 1
ATOM 707 C CA . PHE A 1 86 ? 9.614 -7.730 -16.861 1.00 90.00 86 PHE A CA 1
ATOM 708 C C . PHE A 1 86 ? 10.130 -8.533 -18.062 1.00 90.00 86 PHE A C 1
ATOM 710 O O . PHE A 1 86 ? 11.262 -8.332 -18.497 1.00 90.00 86 PHE A O 1
ATOM 717 N N . PHE A 1 87 ? 9.288 -9.380 -18.658 1.00 89.31 87 PHE A N 1
ATOM 718 C CA . PHE A 1 87 ? 9.670 -10.143 -19.852 1.00 89.31 87 PHE A CA 1
ATOM 719 C C . PHE A 1 87 ? 9.828 -9.271 -21.098 1.00 89.31 87 PHE A C 1
ATOM 721 O O . PHE A 1 87 ? 10.675 -9.555 -21.944 1.00 89.31 87 PHE A O 1
ATOM 728 N N . LEU A 1 88 ? 9.037 -8.203 -21.214 1.00 84.88 88 LEU A N 1
ATOM 729 C CA . LEU A 1 88 ? 9.093 -7.291 -22.354 1.00 84.88 88 LEU A CA 1
ATOM 730 C C . LEU A 1 88 ? 10.194 -6.227 -22.217 1.00 84.88 88 LEU A C 1
ATOM 732 O O . LEU A 1 88 ? 10.489 -5.542 -23.191 1.00 84.88 88 LEU A O 1
ATOM 736 N N . SER A 1 89 ? 10.836 -6.115 -21.050 1.00 81.62 89 SER A N 1
ATOM 737 C CA . SER A 1 89 ? 11.922 -5.172 -20.751 1.00 81.62 89 SER A CA 1
ATOM 738 C C . SER A 1 89 ? 13.037 -5.127 -21.810 1.00 81.62 89 SER A C 1
ATOM 740 O O . SER A 1 89 ? 13.307 -4.031 -22.309 1.00 81.62 89 SER A O 1
ATOM 742 N N . PRO A 1 90 ? 13.652 -6.252 -22.239 1.00 79.75 90 PRO A N 1
ATOM 743 C CA . PRO A 1 90 ? 14.702 -6.216 -23.261 1.00 79.75 90 PRO A CA 1
ATOM 744 C C . PRO A 1 90 ? 14.189 -5.731 -24.625 1.00 79.75 90 PRO A C 1
ATOM 746 O O . PRO A 1 90 ? 14.909 -5.048 -25.350 1.00 79.75 90 PRO A O 1
ATOM 749 N N . HIS A 1 91 ? 12.933 -6.032 -24.965 1.00 78.31 91 HIS A N 1
ATOM 750 C CA . HIS A 1 91 ? 12.318 -5.580 -26.211 1.00 78.31 91 HIS A CA 1
ATOM 751 C C . HIS A 1 91 ? 11.950 -4.089 -26.149 1.00 78.31 91 HIS A C 1
ATOM 753 O O . HIS A 1 91 ? 12.198 -3.351 -27.098 1.00 78.31 91 HIS A O 1
ATOM 759 N N . LEU A 1 92 ? 11.417 -3.615 -25.018 1.00 77.44 92 LEU A N 1
ATOM 760 C CA . LEU A 1 92 ? 11.089 -2.204 -24.792 1.00 77.44 92 LEU A CA 1
ATOM 761 C C . LEU A 1 92 ? 12.340 -1.324 -24.799 1.00 77.44 92 LEU A C 1
ATOM 763 O O . LEU A 1 92 ? 12.338 -0.286 -25.457 1.00 77.44 92 LEU A O 1
ATOM 767 N N . ALA A 1 93 ? 13.416 -1.755 -24.139 1.00 79.88 93 ALA A N 1
ATOM 768 C 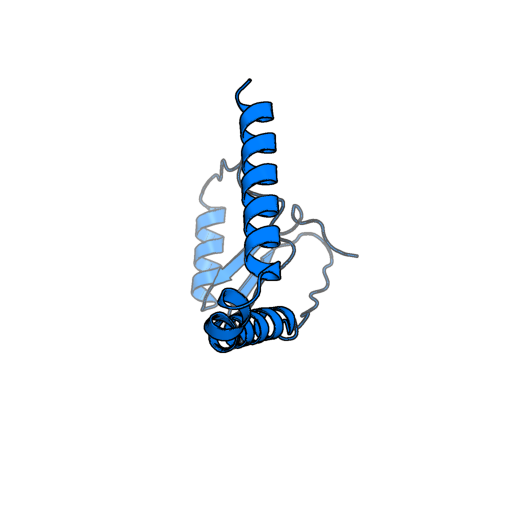CA . ALA A 1 93 ? 14.676 -1.014 -24.084 1.00 79.88 93 ALA A CA 1
ATOM 769 C C . ALA A 1 93 ? 15.353 -0.876 -25.459 1.00 79.88 93 ALA A C 1
ATOM 771 O O . ALA A 1 93 ? 16.076 0.087 -25.692 1.00 79.88 93 ALA A O 1
ATOM 772 N N . SER A 1 94 ? 15.091 -1.797 -26.392 1.00 79.81 94 SER A N 1
ATOM 773 C CA . SER A 1 94 ? 15.594 -1.700 -27.767 1.00 79.81 94 SER A CA 1
ATOM 774 C C . SER A 1 94 ? 14.813 -0.701 -28.630 1.00 79.81 94 SER A C 1
ATOM 776 O O . SER A 1 94 ? 15.273 -0.346 -29.716 1.00 79.81 94 SER A O 1
ATOM 778 N N . THR A 1 95 ? 13.632 -0.258 -28.192 1.00 80.75 95 THR A N 1
ATOM 779 C CA . THR A 1 95 ? 12.779 0.652 -28.966 1.00 80.75 95 THR A CA 1
ATOM 780 C C . THR A 1 95 ? 12.974 2.106 -28.542 1.00 80.75 95 THR A C 1
ATOM 782 O O . THR A 1 95 ? 12.985 2.434 -27.356 1.00 80.75 95 THR A O 1
ATOM 785 N N . SER A 1 96 ? 13.053 3.020 -29.512 1.00 83.00 96 SER A N 1
ATOM 786 C CA . SER A 1 96 ? 13.208 4.462 -29.250 1.00 83.00 96 SER A CA 1
ATOM 787 C C . SER A 1 96 ? 12.051 5.057 -28.434 1.00 83.00 96 SER A C 1
ATOM 789 O O . SER A 1 96 ? 12.240 6.038 -27.723 1.00 83.00 96 SER A O 1
ATOM 791 N N . VAL A 1 97 ? 10.864 4.443 -28.489 1.00 81.75 97 VAL A N 1
ATOM 792 C CA . VAL A 1 97 ? 9.660 4.874 -27.758 1.00 81.75 97 VAL A CA 1
ATOM 793 C C . VAL A 1 97 ? 9.883 4.878 -26.243 1.00 81.75 97 VAL A C 1
ATOM 795 O O . VAL A 1 97 ? 9.458 5.815 -25.568 1.00 81.75 97 VAL A O 1
ATOM 798 N N . PHE A 1 98 ? 10.587 3.878 -25.705 1.00 82.75 98 PHE A N 1
ATOM 799 C CA . PHE A 1 98 ? 10.849 3.792 -24.268 1.00 82.75 98 PHE A CA 1
ATOM 800 C C . PHE A 1 98 ? 11.727 4.950 -23.776 1.00 82.75 98 PHE A C 1
ATOM 802 O O . PHE A 1 98 ? 11.453 5.537 -22.731 1.00 82.75 98 PHE A O 1
ATOM 809 N N . TYR A 1 99 ? 12.728 5.348 -24.564 1.00 85.44 99 TYR A N 1
ATOM 810 C CA . TYR A 1 99 ? 13.590 6.483 -24.233 1.00 85.44 99 TYR A CA 1
ATOM 811 C C . TYR A 1 99 ? 12.832 7.812 -24.213 1.00 85.44 99 TYR A C 1
ATOM 813 O O . TYR A 1 99 ? 13.030 8.607 -23.294 1.00 85.44 99 TYR A O 1
ATOM 821 N N . TYR A 1 100 ? 11.931 8.045 -25.173 1.00 90.06 100 TYR A N 1
ATOM 822 C CA . TYR A 1 100 ? 11.090 9.245 -25.165 1.00 90.06 100 TYR A CA 1
ATOM 823 C C . TYR A 1 100 ? 10.137 9.266 -23.969 1.00 90.06 100 TYR A C 1
ATOM 825 O O . TYR A 1 100 ? 10.021 10.297 -23.312 1.00 90.06 100 TYR A O 1
ATOM 833 N N . LEU A 1 101 ? 9.504 8.135 -23.639 1.00 89.44 101 LEU A N 1
ATOM 834 C CA . LEU A 1 101 ? 8.625 8.036 -22.470 1.00 89.44 101 LEU A CA 1
ATOM 835 C C . LEU A 1 101 ? 9.377 8.307 -21.164 1.00 89.44 101 LEU A C 1
ATOM 837 O O . LEU A 1 101 ? 8.923 9.117 -20.360 1.00 89.44 101 LEU A O 1
ATOM 841 N N . MET A 1 102 ? 10.550 7.698 -20.978 1.00 89.25 102 MET A N 1
ATOM 842 C CA . MET A 1 102 ? 11.383 7.948 -19.800 1.00 89.25 102 MET A CA 1
ATOM 843 C C . MET A 1 102 ? 11.841 9.406 -19.727 1.00 89.25 102 MET A C 1
ATOM 845 O O . MET A 1 102 ? 11.782 10.006 -18.656 1.00 89.25 102 MET A O 1
ATOM 849 N N . GLY A 1 103 ? 12.237 10.001 -20.856 1.00 91.94 103 GLY A N 1
ATOM 850 C CA . GLY A 1 103 ? 12.594 11.417 -20.929 1.00 91.94 103 GLY A CA 1
ATOM 851 C C . GLY A 1 103 ? 11.434 12.339 -20.548 1.00 91.94 103 GLY A C 1
ATOM 852 O O . GLY A 1 103 ? 11.629 13.274 -19.774 1.00 91.94 103 GLY A O 1
ATOM 853 N N . ILE A 1 104 ? 10.219 12.044 -21.022 1.00 94.75 104 ILE A N 1
ATOM 854 C CA . ILE A 1 104 ? 9.007 12.787 -20.652 1.00 94.75 104 ILE A CA 1
ATOM 855 C C . ILE A 1 104 ? 8.725 12.629 -19.154 1.00 94.75 104 ILE A C 1
ATOM 857 O O . ILE A 1 104 ? 8.531 13.636 -18.486 1.00 94.75 104 ILE A O 1
ATOM 861 N N . CYS A 1 105 ? 8.753 11.411 -18.603 1.00 94.88 105 CYS A N 1
ATOM 862 C CA . CYS A 1 105 ? 8.513 11.172 -17.174 1.00 94.88 105 CYS A CA 1
ATOM 863 C C . CYS A 1 105 ? 9.532 11.879 -16.270 1.00 94.88 105 CYS A C 1
ATOM 865 O O . CYS A 1 105 ? 9.161 12.467 -15.256 1.00 94.88 105 CYS A O 1
ATOM 867 N N . VAL A 1 106 ? 10.816 11.835 -16.628 1.00 96.06 106 VAL A N 1
ATOM 868 C CA . VAL A 1 106 ? 11.871 12.521 -15.870 1.00 96.06 106 VAL A CA 1
ATOM 869 C C . VAL A 1 106 ? 11.722 14.037 -16.000 1.00 96.06 106 VAL A C 1
ATOM 871 O O . VAL A 1 106 ? 11.826 14.747 -15.002 1.00 96.06 106 VAL A O 1
ATOM 874 N N . GLY A 1 107 ? 11.427 14.539 -17.200 1.00 96.06 107 GLY A N 1
ATOM 875 C CA . GLY A 1 107 ? 11.211 15.964 -17.445 1.00 96.06 107 GLY A CA 1
ATOM 876 C C . GLY A 1 107 ? 9.998 16.523 -16.701 1.00 96.06 107 GLY A C 1
ATOM 877 O O . GLY A 1 107 ? 10.093 17.585 -16.089 1.00 96.06 107 GLY A O 1
ATOM 878 N N . THR A 1 108 ? 8.873 15.803 -16.688 1.00 96.44 108 THR A N 1
ATOM 879 C CA . THR A 1 108 ? 7.680 16.212 -15.933 1.00 96.44 108 THR A CA 1
ATOM 880 C C . THR A 1 108 ? 7.932 16.168 -14.430 1.00 96.44 108 THR A C 1
ATOM 882 O O . THR A 1 108 ? 7.584 17.124 -13.739 1.00 96.44 108 THR A O 1
ATOM 885 N N . ALA A 1 109 ? 8.600 15.128 -13.921 1.00 95.06 109 ALA A N 1
ATOM 886 C CA . ALA A 1 109 ? 8.983 15.048 -12.513 1.00 95.06 109 ALA A CA 1
ATOM 887 C C . ALA A 1 109 ? 9.902 16.213 -12.105 1.00 95.06 109 ALA A C 1
ATOM 889 O O . ALA A 1 109 ? 9.656 16.855 -11.086 1.00 95.06 109 ALA A O 1
ATOM 890 N N . LEU A 1 110 ? 10.908 16.537 -12.925 1.00 96.19 110 LEU A N 1
ATOM 891 C CA . LEU A 1 110 ? 11.794 17.685 -12.706 1.00 96.19 110 LEU A CA 1
ATOM 892 C C . LEU A 1 110 ? 11.047 19.020 -12.768 1.00 96.19 110 LEU A C 1
ATOM 894 O O . LEU A 1 110 ? 11.322 19.898 -11.957 1.00 96.19 110 LEU A O 1
ATOM 898 N N . SER A 1 111 ? 10.091 19.177 -13.687 1.00 96.38 111 SER A N 1
ATOM 899 C CA . SER A 1 111 ? 9.280 20.395 -13.785 1.00 96.38 111 SER A CA 1
ATOM 900 C C . SER A 1 111 ? 8.408 20.603 -12.547 1.00 96.38 111 SER A C 1
ATOM 902 O O . SER A 1 111 ? 8.300 21.728 -12.065 1.00 96.38 111 SER A O 1
ATOM 904 N N . VAL A 1 112 ? 7.791 19.538 -12.025 1.00 96.75 112 VAL A N 1
ATOM 905 C CA . VAL A 1 112 ? 7.010 19.599 -10.779 1.00 96.75 112 VAL A CA 1
ATOM 906 C C . VAL A 1 112 ? 7.926 19.904 -9.597 1.00 96.75 112 VAL A C 1
ATOM 908 O O . VAL A 1 112 ? 7.594 20.753 -8.776 1.00 96.75 112 VAL A O 1
ATOM 911 N N . LEU A 1 113 ? 9.096 19.263 -9.535 1.00 96.00 113 LEU A N 1
ATOM 912 C CA . LEU A 1 113 ? 10.088 19.517 -8.494 1.00 96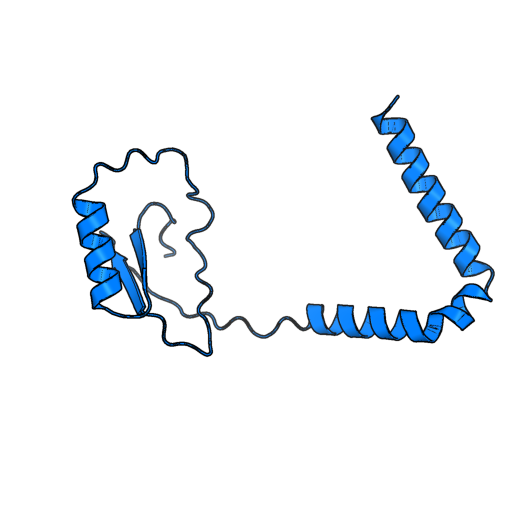.00 113 LEU A CA 1
ATOM 913 C C . LEU A 1 113 ? 10.526 20.988 -8.503 1.00 96.00 113 LEU A C 1
ATOM 915 O O . LEU A 1 113 ? 10.506 21.641 -7.467 1.00 96.00 113 LEU A O 1
ATOM 919 N N . ALA A 1 114 ? 10.854 21.535 -9.674 1.00 96.25 114 ALA A N 1
ATOM 920 C CA . ALA A 1 114 ? 11.227 22.937 -9.812 1.00 96.25 114 ALA A CA 1
ATOM 921 C C . ALA A 1 114 ? 10.110 23.876 -9.335 1.00 96.25 114 ALA A C 1
ATOM 923 O O . ALA A 1 114 ? 10.404 24.836 -8.642 1.00 96.25 114 ALA A O 1
ATOM 924 N N . LEU A 1 115 ? 8.844 23.583 -9.643 1.00 96.25 115 LEU A N 1
ATOM 925 C CA . LEU A 1 115 ? 7.705 24.406 -9.221 1.00 96.25 115 LEU A CA 1
ATOM 926 C C . LEU A 1 115 ? 7.463 24.372 -7.704 1.00 96.25 115 LEU A C 1
ATOM 928 O O . LEU A 1 115 ? 6.997 25.353 -7.143 1.00 96.25 115 LEU A O 1
ATOM 932 N N . VAL A 1 116 ? 7.755 23.251 -7.040 1.00 97.12 116 VAL A N 1
ATOM 933 C CA . VAL A 1 116 ? 7.598 23.118 -5.580 1.00 97.12 116 VAL A CA 1
ATOM 934 C C . VAL A 1 116 ? 8.726 23.817 -4.812 1.00 97.12 116 VAL A C 1
ATOM 936 O O . VAL A 1 116 ? 8.497 24.301 -3.706 1.00 97.12 116 VAL A O 1
ATOM 939 N N . TYR A 1 117 ? 9.943 23.823 -5.362 1.00 92.38 117 TYR A N 1
ATOM 940 C CA . TYR A 1 117 ? 11.145 24.317 -4.677 1.00 92.38 117 TYR A CA 1
ATOM 941 C C . TYR A 1 117 ? 11.575 25.736 -5.076 1.00 92.38 117 TYR A C 1
ATOM 943 O O . TYR A 1 117 ? 12.520 26.259 -4.481 1.00 92.38 117 TYR A O 1
ATOM 951 N N . LEU A 1 118 ? 10.920 26.334 -6.069 1.00 84.44 118 LEU A N 1
ATOM 952 C CA . LEU A 1 118 ? 11.111 27.719 -6.504 1.00 84.44 118 LEU A CA 1
ATOM 953 C C . LEU A 1 118 ? 9.996 28.597 -5.931 1.00 84.44 118 LEU A C 1
ATOM 955 O O . LEU A 1 118 ? 10.328 29.717 -5.484 1.00 84.44 118 LEU A O 1
#

Secondary structure (DSSP, 8-state):
-PPPTTSEEEEEESSHHHHHHHHHHHHHS----SSS-STT-S-----SSS--EEEEEESS------------HHHHHHHHHHHHHHHHHHHHHTSHHHHHHHHHHHHHHHHHHHHHH-

Organism: NCBI:txid320908

pLDDT: mean 75.46, std 14.16, range [44.25, 97.12]